Protein AF-A0A928XMI5-F1 (afdb_monomer)

Structure (mmCIF, N/CA/C/O backbone):
data_AF-A0A928XMI5-F1
#
_entry.id   AF-A0A928XMI5-F1
#
loop_
_atom_site.group_PDB
_atom_site.id
_atom_site.type_symbol
_atom_site.label_atom_id
_atom_site.label_alt_id
_atom_site.label_comp_id
_atom_site.label_asym_id
_atom_site.label_entity_id
_atom_site.label_seq_id
_atom_site.pdbx_PDB_ins_code
_atom_site.Cartn_x
_atom_site.Cartn_y
_atom_site.Cartn_z
_atom_site.occupancy
_atom_site.B_iso_or_equiv
_atom_site.auth_seq_id
_atom_site.auth_comp_id
_atom_site.auth_asym_id
_atom_site.auth_atom_id
_atom_site.pdbx_PDB_model_num
ATOM 1 N N . MET A 1 1 ? -25.568 -26.855 3.366 1.00 37.00 1 MET A N 1
ATOM 2 C CA . MET A 1 1 ? -24.556 -25.787 3.185 1.00 37.00 1 MET A CA 1
ATOM 3 C C . MET A 1 1 ? -25.151 -24.441 3.609 1.00 37.00 1 MET A C 1
ATOM 5 O O . MET A 1 1 ? -25.684 -23.716 2.782 1.00 37.00 1 MET A O 1
ATOM 9 N N . ALA A 1 2 ? -25.169 -24.131 4.910 1.00 37.81 2 ALA A N 1
ATOM 10 C CA . ALA A 1 2 ? -25.835 -22.934 5.436 1.00 37.81 2 ALA A CA 1
ATOM 11 C C . ALA A 1 2 ? -24.860 -21.745 5.536 1.00 37.81 2 ALA A C 1
ATOM 13 O O . ALA A 1 2 ? -24.131 -21.621 6.515 1.00 37.81 2 ALA A O 1
ATOM 14 N N . SER A 1 3 ? -24.868 -20.843 4.551 1.00 48.66 3 SER A N 1
ATOM 15 C CA . SER A 1 3 ? -24.246 -19.518 4.685 1.00 48.66 3 SER A CA 1
ATOM 16 C C . SER A 1 3 ? -25.317 -18.503 5.070 1.00 48.66 3 SER A C 1
ATOM 18 O O . SER A 1 3 ? -25.972 -17.899 4.225 1.00 48.66 3 SER A O 1
ATOM 20 N N . LYS A 1 4 ? -25.548 -18.340 6.375 1.00 45.53 4 LYS A N 1
ATOM 21 C CA . LYS A 1 4 ? -26.442 -17.303 6.897 1.00 45.53 4 LYS A CA 1
ATOM 22 C C . LYS A 1 4 ? -25.635 -16.296 7.697 1.00 45.53 4 LYS A C 1
ATOM 24 O O . LYS A 1 4 ? -25.437 -16.494 8.892 1.00 45.53 4 LYS A O 1
ATOM 29 N N . LYS A 1 5 ? -25.250 -15.172 7.077 1.00 48.53 5 LYS A N 1
ATOM 30 C CA . LYS A 1 5 ? -25.174 -13.899 7.818 1.00 48.53 5 LYS A CA 1
ATOM 31 C C . LYS A 1 5 ? -25.214 -12.644 6.943 1.00 48.53 5 LYS A C 1
ATOM 33 O O . LYS A 1 5 ? -24.263 -11.876 6.876 1.00 48.53 5 LYS A O 1
ATOM 38 N N . ALA A 1 6 ? -26.384 -12.370 6.377 1.00 59.22 6 ALA A N 1
ATOM 39 C CA . ALA A 1 6 ? -26.808 -10.991 6.159 1.00 59.22 6 ALA A CA 1
ATOM 40 C C . ALA A 1 6 ? -27.478 -10.459 7.444 1.00 59.22 6 ALA A C 1
ATOM 42 O O . ALA A 1 6 ? -28.422 -11.083 7.930 1.00 59.22 6 ALA A O 1
ATOM 43 N N . ARG A 1 7 ? -26.962 -9.342 7.995 1.00 51.34 7 ARG A N 1
ATOM 44 C CA . ARG A 1 7 ? -27.577 -8.324 8.904 1.00 51.34 7 ARG A CA 1
ATOM 45 C C . ARG A 1 7 ? -26.456 -7.679 9.750 1.00 51.34 7 ARG A C 1
ATOM 47 O O . ARG A 1 7 ? -25.701 -8.408 10.378 1.00 51.34 7 ARG A O 1
ATOM 54 N N . ARG A 1 8 ? -26.286 -6.356 9.879 1.00 49.59 8 ARG A N 1
ATOM 55 C CA . ARG A 1 8 ? -27.212 -5.210 9.797 1.00 49.59 8 ARG A CA 1
ATOM 56 C C . ARG A 1 8 ? -26.442 -3.902 9.515 1.00 49.59 8 ARG A C 1
ATOM 58 O O . ARG A 1 8 ? -25.314 -3.734 9.962 1.00 49.59 8 ARG A O 1
ATOM 65 N N . LYS A 1 9 ? -27.144 -2.991 8.841 1.00 46.56 9 LYS A N 1
ATOM 66 C CA . LYS A 1 9 ? -26.877 -1.566 8.583 1.00 46.56 9 LYS A CA 1
ATOM 67 C C . LYS A 1 9 ? -26.607 -0.772 9.884 1.00 46.56 9 LYS A C 1
ATOM 69 O O . LYS A 1 9 ? -27.248 -1.033 10.901 1.00 46.56 9 LYS A O 1
ATOM 74 N N . THR A 1 10 ? -25.664 0.177 9.815 1.00 52.34 10 THR A N 1
ATOM 75 C CA . THR A 1 10 ? -25.532 1.390 10.662 1.00 52.34 10 THR A CA 1
ATOM 76 C C . THR A 1 10 ? -25.590 1.221 12.188 1.00 52.34 10 THR A C 1
ATOM 78 O O . THR A 1 10 ? -26.412 1.823 12.873 1.00 52.34 10 THR A O 1
ATOM 81 N N . ARG A 1 11 ? -24.655 0.464 12.762 1.00 63.41 11 ARG A N 1
ATOM 82 C CA . ARG A 1 11 ? -24.136 0.760 14.108 1.00 63.41 11 ARG A CA 1
ATOM 83 C C . ARG A 1 11 ? -22.626 0.755 13.982 1.00 63.41 11 ARG A C 1
ATOM 85 O O . ARG A 1 11 ? -22.088 -0.279 13.593 1.00 63.41 11 ARG A O 1
ATOM 92 N N . ILE A 1 12 ? -21.979 1.891 14.259 1.00 68.94 12 ILE A N 1
ATOM 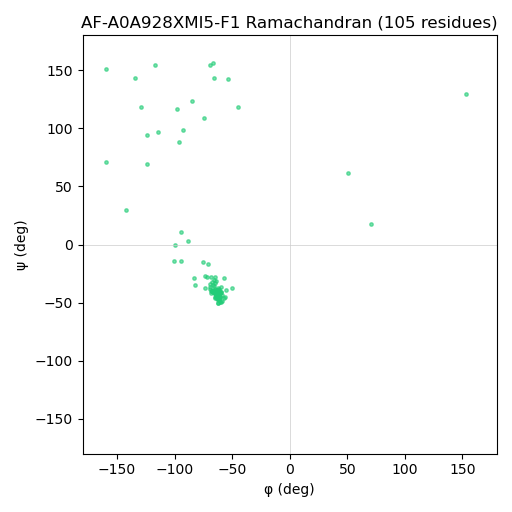93 C CA . ILE A 1 12 ? -20.513 1.994 14.284 1.00 68.94 12 ILE A CA 1
ATOM 94 C C . ILE A 1 12 ? -20.002 0.782 15.053 1.00 68.94 12 ILE A C 1
ATOM 96 O O . ILE A 1 12 ? -20.396 0.545 16.202 1.00 68.94 12 ILE A O 1
ATOM 100 N N . SER A 1 13 ? -19.217 -0.055 14.379 1.00 83.88 13 SER A N 1
ATOM 101 C CA . SER A 1 13 ? -18.775 -1.295 15.001 1.00 83.88 13 SER A CA 1
ATOM 102 C C . SER A 1 13 ? -17.863 -0.943 16.179 1.00 83.88 13 SER A C 1
ATOM 104 O O . SER A 1 13 ? -17.096 0.018 16.122 1.00 83.88 13 SER A O 1
ATOM 106 N N . LYS A 1 14 ? -17.925 -1.705 17.279 1.00 85.25 14 LYS A N 1
ATOM 107 C CA . LYS A 1 14 ? -17.086 -1.448 18.471 1.00 85.25 14 LYS A CA 1
ATOM 108 C C . LYS A 1 14 ? -15.609 -1.281 18.098 1.00 85.25 14 LYS A C 1
ATOM 110 O O . LYS A 1 14 ? -14.902 -0.456 18.660 1.00 85.25 14 LYS A O 1
ATOM 115 N N . THR A 1 15 ? -15.167 -2.073 17.127 1.00 88.12 15 THR A N 1
ATOM 116 C CA . THR A 1 15 ? -13.808 -2.084 16.589 1.00 88.12 15 THR A CA 1
ATOM 117 C C . THR A 1 15 ? -13.477 -0.814 15.812 1.00 88.12 15 THR A C 1
ATOM 119 O O . THR A 1 15 ? -12.388 -0.276 15.954 1.00 88.12 15 THR A O 1
ATOM 122 N N . GLU A 1 16 ? -14.411 -0.321 15.006 1.00 87.19 16 GLU A N 1
ATOM 123 C CA . GLU A 1 16 ? -14.270 0.922 14.247 1.00 87.19 16 GLU A CA 1
ATOM 124 C C . GLU A 1 16 ? -14.189 2.138 15.169 1.00 87.19 16 GLU A C 1
ATOM 126 O O . GLU A 1 16 ? -13.305 2.967 14.989 1.00 87.19 16 GLU A O 1
ATOM 131 N N . PHE A 1 17 ? -14.995 2.176 16.233 1.00 89.44 17 PHE A N 1
ATOM 132 C CA . PHE A 1 17 ? -14.904 3.234 17.241 1.00 89.44 17 PHE A CA 1
ATOM 133 C C . PHE A 1 17 ? -13.537 3.271 17.950 1.00 89.44 17 PHE A C 1
ATOM 135 O O . PHE A 1 17 ? -12.955 4.335 18.144 1.00 89.44 17 PHE A O 1
ATOM 142 N N . VAL A 1 18 ? -12.974 2.109 18.302 1.00 91.00 18 VAL A N 1
ATOM 143 C CA . VAL A 1 18 ? -11.624 2.048 18.897 1.00 91.00 18 VAL A CA 1
ATOM 144 C C . VAL A 1 18 ? -10.554 2.516 17.903 1.00 91.00 18 VAL A C 1
ATOM 146 O O . VAL A 1 18 ? -9.568 3.133 18.300 1.00 91.00 18 VAL A O 1
ATOM 149 N N . ARG A 1 19 ? -10.747 2.266 16.604 1.00 90.12 19 ARG A N 1
ATOM 150 C CA . ARG A 1 19 ? -9.801 2.660 15.548 1.00 90.12 19 ARG A CA 1
ATOM 151 C C . ARG A 1 19 ? -9.803 4.154 15.246 1.00 90.12 19 ARG A C 1
ATOM 153 O O . ARG A 1 19 ? -8.766 4.656 14.825 1.00 90.12 19 ARG A O 1
ATOM 160 N N . THR A 1 20 ? -10.908 4.863 15.483 1.00 89.88 20 THR A N 1
ATOM 161 C CA . THR A 1 20 ? -10.948 6.329 15.329 1.00 89.88 20 THR A CA 1
ATOM 162 C C . THR A 1 20 ? -10.153 7.066 16.410 1.00 89.88 20 THR A C 1
ATOM 164 O O . THR A 1 20 ? -9.822 8.229 16.225 1.00 89.88 20 THR A O 1
ATOM 167 N N . LEU A 1 21 ? -9.822 6.399 17.526 1.00 90.00 21 LEU A N 1
ATOM 168 C CA . LEU A 1 21 ? -9.112 6.978 18.674 1.00 90.00 21 LEU A CA 1
ATOM 169 C C . LEU A 1 21 ? -7.821 6.189 18.993 1.00 90.00 21 LEU A C 1
ATOM 171 O O . LEU A 1 21 ? -7.733 5.494 20.011 1.00 90.00 21 LEU A O 1
ATOM 175 N N . PRO A 1 22 ? -6.789 6.256 18.133 1.00 83.69 22 PRO A N 1
ATOM 176 C CA . PRO A 1 22 ? -5.576 5.456 18.303 1.00 83.69 22 PRO A CA 1
ATOM 177 C C . PRO A 1 22 ? -4.683 5.912 19.470 1.00 83.69 22 PRO A C 1
ATOM 179 O O . PRO A 1 22 ? -4.005 5.066 20.049 1.00 83.69 22 PRO A O 1
ATOM 182 N N . ASN A 1 23 ? -4.714 7.199 19.836 1.00 88.38 23 ASN A N 1
ATOM 183 C CA . ASN A 1 23 ? -3.791 7.796 20.816 1.00 88.38 23 ASN A CA 1
ATOM 184 C C . ASN A 1 23 ? -4.395 7.970 22.219 1.00 88.38 23 ASN A C 1
ATOM 186 O O . ASN A 1 23 ? -3.657 8.195 23.168 1.00 88.38 23 ASN A O 1
ATOM 190 N N . ALA A 1 24 ? -5.718 7.849 22.356 1.00 90.06 24 ALA A N 1
ATOM 191 C CA . ALA A 1 24 ? -6.403 7.974 23.642 1.00 90.06 24 ALA A CA 1
ATOM 192 C C . ALA A 1 24 ? -6.085 6.789 24.572 1.00 90.06 24 ALA A C 1
ATOM 194 O O . ALA A 1 24 ? -5.786 5.675 24.107 1.00 90.06 24 ALA A O 1
ATOM 195 N N . SER A 1 25 ? -6.181 6.993 25.883 1.00 91.44 25 SER A N 1
ATOM 196 C CA . SER A 1 25 ? -6.036 5.900 26.849 1.00 91.44 25 SER A CA 1
ATOM 197 C C . SER A 1 25 ? -7.202 4.903 26.728 1.00 91.44 25 SER A C 1
ATOM 199 O O . SER A 1 25 ? -8.283 5.221 26.226 1.00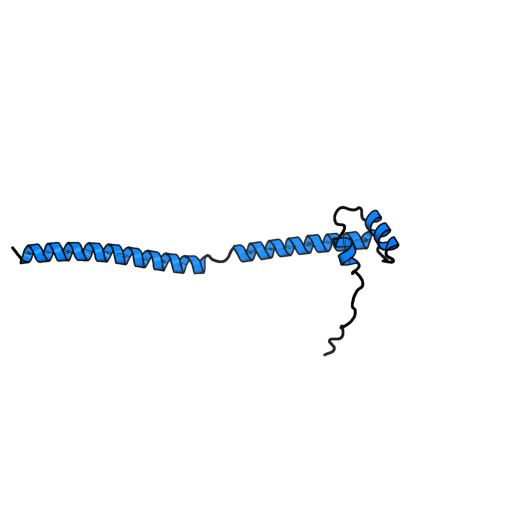 91.44 25 SER A O 1
ATOM 201 N N . ALA A 1 26 ? -7.003 3.648 27.152 1.00 90.94 26 ALA A N 1
ATOM 202 C CA . ALA A 1 26 ? -8.074 2.644 27.085 1.00 90.94 26 ALA A CA 1
ATOM 203 C C . ALA A 1 26 ? -9.305 3.077 27.902 1.00 90.94 26 ALA A C 1
ATOM 205 O O . ALA A 1 26 ? -10.439 2.897 27.455 1.00 90.94 26 ALA A O 1
ATOM 206 N N . GLN A 1 27 ? -9.060 3.729 29.039 1.00 91.31 27 GLN A N 1
ATOM 207 C CA . GLN A 1 27 ? -10.084 4.265 29.928 1.00 91.31 27 GLN A CA 1
ATOM 208 C C . GLN A 1 27 ? -10.887 5.390 29.266 1.00 91.31 27 GLN A C 1
ATOM 210 O O . GLN A 1 27 ? -12.118 5.356 29.289 1.00 91.31 27 GLN A O 1
ATOM 215 N N . GLU A 1 28 ? -10.221 6.342 28.604 1.00 90.94 28 GLU A N 1
ATOM 216 C CA . GLU A 1 28 ? -10.888 7.410 27.843 1.00 90.94 28 GLU A CA 1
ATOM 217 C C . GLU A 1 28 ? -11.776 6.846 26.736 1.00 90.94 28 GLU A C 1
ATOM 219 O O . GLU A 1 28 ? -12.903 7.302 26.536 1.00 90.94 28 GLU A O 1
ATOM 224 N N . ILE A 1 29 ? -11.303 5.815 26.037 1.00 92.31 29 ILE A N 1
ATOM 225 C CA . ILE A 1 29 ? -12.065 5.170 24.966 1.00 92.31 29 ILE A CA 1
ATOM 226 C C . ILE A 1 29 ? -13.290 4.463 25.533 1.00 92.31 29 ILE A C 1
ATOM 228 O O . ILE A 1 29 ? -14.366 4.553 24.946 1.00 92.31 29 ILE A O 1
ATOM 232 N N . VAL A 1 30 ? -13.167 3.784 26.672 1.00 92.19 30 VAL A N 1
ATOM 233 C CA . VAL A 1 30 ? -14.315 3.157 27.336 1.00 92.19 30 VAL A CA 1
ATOM 234 C C . VAL A 1 30 ? -15.303 4.210 27.836 1.00 92.19 30 VAL A C 1
ATOM 236 O O . VAL A 1 30 ? -16.507 4.037 27.646 1.00 92.19 30 VAL A O 1
ATOM 239 N N . ALA A 1 31 ? -14.833 5.322 28.402 1.00 92.44 31 ALA A N 1
ATOM 240 C CA . ALA A 1 31 ? -15.690 6.431 28.81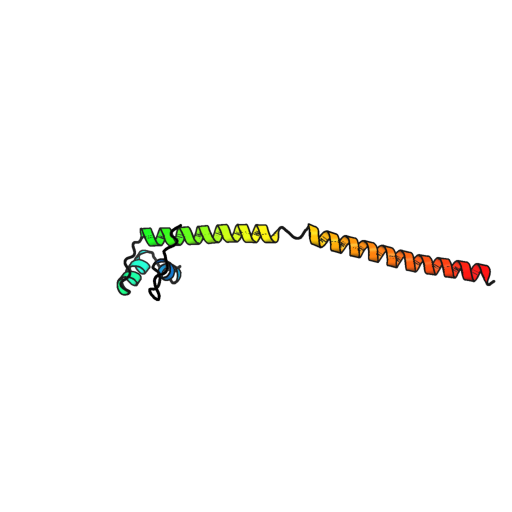3 1.00 92.44 31 ALA A CA 1
ATOM 241 C C . ALA A 1 31 ? -16.436 7.045 27.614 1.00 92.44 31 ALA A C 1
ATOM 243 O O . ALA A 1 31 ? -17.657 7.208 27.650 1.00 92.44 31 ALA A O 1
ATOM 244 N N . ALA A 1 32 ? -15.733 7.309 26.512 1.00 89.62 32 ALA A N 1
ATOM 245 C CA . ALA A 1 32 ? -16.321 7.828 25.281 1.00 89.62 32 ALA A CA 1
ATOM 246 C C . ALA A 1 32 ? -17.277 6.818 24.615 1.00 89.62 32 ALA A C 1
ATOM 248 O O . ALA A 1 32 ? -18.318 7.207 24.084 1.00 89.62 32 ALA A O 1
ATOM 249 N N . ALA A 1 33 ? -16.971 5.520 24.688 1.00 90.12 33 ALA A N 1
ATOM 250 C CA . ALA A 1 33 ? -17.842 4.448 24.214 1.00 90.12 33 ALA A CA 1
ATOM 251 C C . ALA A 1 33 ? -19.139 4.386 25.032 1.00 90.12 33 ALA A C 1
ATOM 253 O O . ALA A 1 33 ? -20.223 4.330 24.450 1.00 90.12 33 ALA A O 1
ATOM 254 N N . LYS A 1 34 ? -19.048 4.471 26.367 1.00 89.56 34 LYS A N 1
ATOM 255 C CA . LYS A 1 34 ? -20.212 4.499 27.267 1.00 89.56 34 LYS A CA 1
ATOM 256 C C . LYS A 1 34 ? -21.137 5.677 26.959 1.00 89.56 34 LYS A C 1
ATOM 258 O O . LYS A 1 34 ? -22.339 5.458 26.838 1.00 89.56 34 LYS A O 1
ATOM 263 N N . LYS A 1 35 ? -20.590 6.880 26.726 1.00 89.00 35 LYS A N 1
ATOM 264 C CA . LYS A 1 35 ? -21.367 8.068 26.303 1.00 89.00 35 LYS A CA 1
ATOM 265 C C . LYS A 1 35 ? -22.163 7.835 25.014 1.00 89.00 35 LYS A C 1
ATOM 267 O O . LYS A 1 35 ? -23.217 8.423 24.823 1.00 89.00 35 LYS A O 1
ATOM 272 N N . ARG A 1 36 ? -21.677 6.954 24.137 1.00 85.56 36 ARG A N 1
ATOM 273 C CA . ARG A 1 36 ? -22.327 6.575 22.871 1.00 85.56 36 ARG A CA 1
ATOM 274 C C . ARG A 1 36 ? -23.195 5.314 22.984 1.00 85.56 36 ARG A C 1
ATOM 276 O O . ARG A 1 36 ? -23.584 4.748 21.965 1.00 85.56 36 ARG A O 1
ATOM 283 N N . GLY A 1 37 ? -23.460 4.826 24.199 1.00 86.25 37 GLY A N 1
ATOM 284 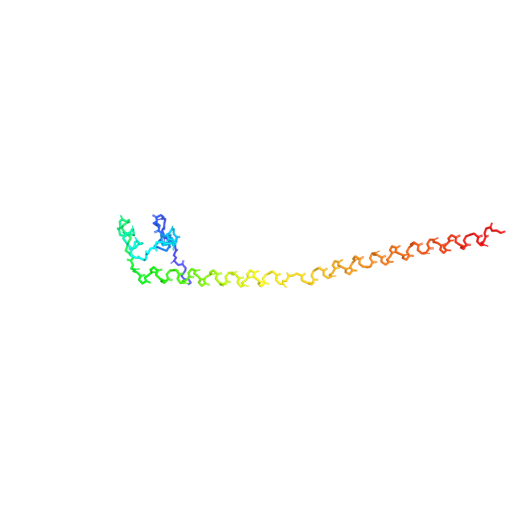C CA . GLY A 1 37 ? -24.236 3.604 24.438 1.00 86.25 37 GLY A CA 1
ATOM 285 C C . GLY A 1 37 ? -23.512 2.309 24.044 1.00 86.25 37 GLY A C 1
ATOM 286 O O . GLY A 1 37 ? -24.136 1.260 23.875 1.00 86.25 37 GLY A O 1
ATOM 287 N N . ILE A 1 38 ? -22.188 2.354 23.878 1.00 86.62 38 ILE A N 1
ATOM 288 C CA . ILE A 1 38 ? -21.373 1.216 23.454 1.00 86.62 38 ILE A CA 1
ATOM 289 C C . ILE A 1 38 ? -20.744 0.548 24.682 1.00 86.62 38 ILE A C 1
ATOM 291 O O . ILE A 1 38 ? -19.895 1.117 25.363 1.00 86.62 38 ILE A O 1
ATOM 295 N N . LYS A 1 39 ? -21.106 -0.718 24.929 1.00 87.06 39 LYS A N 1
ATOM 296 C CA . LYS A 1 39 ? -20.458 -1.555 25.953 1.00 87.06 39 LYS A CA 1
ATOM 297 C C . LYS A 1 39 ? -19.078 -2.020 25.472 1.00 87.06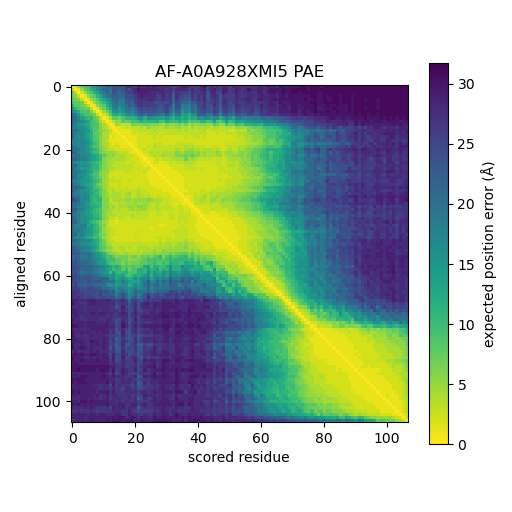 39 LYS A C 1
ATOM 299 O O . LYS A 1 39 ? -18.992 -2.876 24.577 1.00 87.06 39 LYS A O 1
ATOM 304 N N . LEU A 1 40 ? -18.030 -1.472 26.081 1.00 89.12 40 LEU A N 1
ATOM 305 C CA . LEU A 1 40 ? -16.619 -1.728 25.792 1.00 89.12 40 LEU A CA 1
ATOM 306 C C . LEU A 1 40 ? -15.856 -1.934 27.113 1.00 89.12 40 LEU A C 1
ATOM 308 O O . LEU A 1 40 ? -16.175 -1.274 28.098 1.00 89.12 40 LEU A O 1
ATOM 312 N N . SER A 1 41 ? -14.875 -2.836 27.134 1.00 90.94 41 SER A N 1
ATOM 313 C CA . SER A 1 41 ? -13.973 -3.044 28.275 1.00 90.94 41 SER A CA 1
ATOM 314 C C . SER A 1 41 ? -12.532 -2.722 27.893 1.00 90.94 41 SER A C 1
ATOM 316 O O . SER A 1 41 ? -12.157 -2.865 26.726 1.00 90.94 41 SER A O 1
ATOM 318 N N . ASP A 1 42 ? -11.708 -2.358 28.875 1.00 92.00 42 ASP A N 1
ATOM 319 C CA . ASP A 1 42 ? -10.297 -2.010 28.664 1.00 92.00 42 ASP A CA 1
ATOM 320 C C . ASP A 1 42 ? -9.535 -3.157 27.992 1.00 92.00 42 ASP A C 1
ATOM 322 O O . ASP A 1 42 ? -8.866 -2.974 26.974 1.00 92.00 42 ASP A O 1
ATOM 326 N N . ARG A 1 43 ? -9.733 -4.391 28.481 1.00 93.00 43 ARG A N 1
ATOM 327 C CA . ARG A 1 43 ? -9.153 -5.601 27.878 1.00 93.00 43 ARG A CA 1
ATOM 328 C C . ARG A 1 43 ? -9.529 -5.739 26.402 1.00 93.00 43 ARG A C 1
ATOM 330 O O . ARG A 1 43 ? -8.697 -6.135 25.588 1.00 93.00 43 ARG A O 1
ATOM 337 N N . TYR A 1 44 ? -10.766 -5.405 26.037 1.00 93.12 44 TYR A N 1
ATOM 338 C CA . TYR A 1 44 ? -11.216 -5.482 24.650 1.00 93.12 44 TYR A CA 1
ATOM 339 C C . TYR A 1 44 ? -10.542 -4.423 23.765 1.00 93.12 44 TYR A C 1
ATOM 341 O O . TYR A 1 44 ? -10.168 -4.738 22.634 1.00 93.12 44 TYR A O 1
ATOM 349 N N . VAL A 1 45 ? -10.295 -3.213 24.284 1.00 93.94 45 VAL A N 1
ATOM 350 C CA . VAL A 1 45 ? -9.507 -2.174 23.591 1.00 93.94 45 VAL A CA 1
ATOM 351 C C . VAL A 1 45 ? -8.098 -2.680 23.277 1.00 93.94 45 VAL A C 1
ATOM 353 O O . VAL A 1 45 ? -7.659 -2.601 22.126 1.00 93.94 45 VAL A O 1
ATOM 356 N N . TYR A 1 46 ? -7.410 -3.266 24.262 1.00 94.81 46 TYR A N 1
ATOM 357 C CA . TYR A 1 46 ? -6.065 -3.813 24.063 1.00 94.81 46 TYR A CA 1
ATOM 358 C C . TYR A 1 46 ? -6.034 -4.943 23.030 1.00 94.81 46 TYR A C 1
ATOM 360 O O . TYR A 1 46 ? -5.151 -4.969 22.170 1.00 94.81 46 TYR A O 1
ATOM 368 N N . VAL A 1 47 ? -7.023 -5.844 23.046 1.00 94.00 47 VAL A N 1
ATOM 369 C CA . VAL A 1 47 ? -7.132 -6.920 22.046 1.00 94.00 47 VAL A CA 1
ATOM 370 C C . VAL A 1 47 ? -7.314 -6.355 20.637 1.00 94.00 47 VAL A C 1
ATOM 372 O O . VAL A 1 47 ? -6.676 -6.841 19.702 1.00 94.00 47 VAL A O 1
ATOM 375 N N . ILE A 1 48 ? -8.149 -5.326 20.468 1.00 92.00 48 ILE A N 1
ATOM 376 C CA . ILE A 1 48 ? -8.350 -4.676 19.165 1.00 92.00 48 ILE A CA 1
ATOM 377 C C . ILE A 1 48 ? -7.037 -4.059 18.672 1.00 92.00 48 ILE A C 1
ATOM 379 O O . ILE A 1 48 ? -6.611 -4.353 17.554 1.00 92.00 48 ILE A O 1
ATOM 383 N N . ARG A 1 49 ? -6.355 -3.276 19.517 1.00 91.81 49 ARG A N 1
ATOM 384 C CA . ARG A 1 49 ? -5.079 -2.629 19.166 1.00 91.81 49 ARG A CA 1
ATOM 385 C C . ARG A 1 49 ? -3.987 -3.641 18.821 1.00 91.81 49 ARG A C 1
ATOM 387 O O . ARG A 1 49 ? -3.271 -3.462 17.837 1.00 91.81 49 ARG A O 1
ATOM 394 N N . SER A 1 50 ? -3.891 -4.728 19.585 1.00 89.31 50 SER A N 1
ATOM 395 C CA . SER A 1 50 ? -2.936 -5.810 19.329 1.00 89.31 50 SER A CA 1
ATOM 396 C C . SER A 1 50 ? -3.197 -6.490 17.980 1.00 89.31 50 SER A C 1
ATOM 398 O O . SER A 1 50 ? -2.283 -6.637 17.164 1.00 89.31 50 SER A O 1
ATOM 400 N N . LYS A 1 51 ? -4.462 -6.821 17.680 1.00 88.94 51 LYS A N 1
ATOM 401 C CA . LYS A 1 51 ? -4.848 -7.413 16.389 1.00 88.94 51 LYS A CA 1
ATOM 402 C C . LYS A 1 51 ? -4.579 -6.4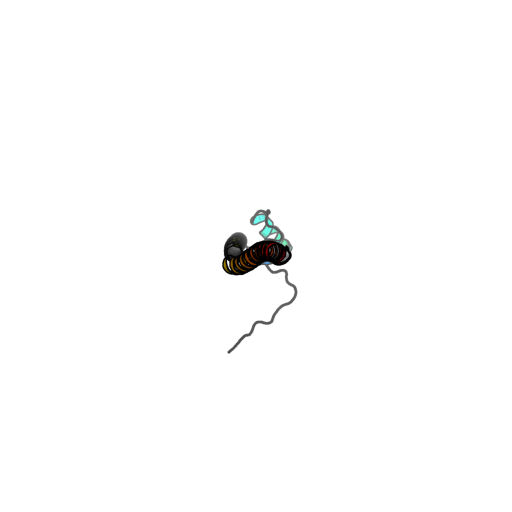77 15.214 1.00 88.94 51 LYS A C 1
ATOM 404 O O . LYS A 1 51 ? -4.100 -6.940 14.178 1.00 88.94 51 LYS A O 1
ATOM 409 N N . ASP A 1 52 ? -4.829 -5.181 15.371 1.00 87.44 52 ASP A N 1
ATOM 410 C CA . ASP A 1 52 ? -4.549 -4.195 14.327 1.00 87.44 52 ASP A CA 1
ATOM 411 C C . ASP A 1 52 ? -3.041 -4.062 14.067 1.00 87.44 52 ASP A C 1
ATOM 413 O O . ASP A 1 52 ? -2.617 -4.055 12.908 1.00 87.44 52 ASP A O 1
ATOM 417 N N . LYS A 1 53 ? -2.210 -4.051 15.118 1.00 86.12 53 LYS A N 1
ATOM 418 C CA .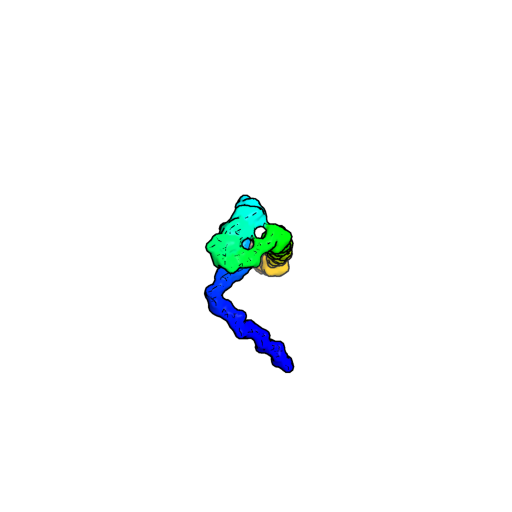 LYS A 1 53 ? -0.743 -4.055 14.987 1.00 86.12 53 LYS A CA 1
ATOM 419 C C . LYS A 1 53 ? -0.245 -5.321 14.280 1.00 86.12 53 LYS A C 1
ATOM 421 O O . LYS A 1 53 ? 0.529 -5.227 13.326 1.00 86.12 53 LYS A O 1
ATOM 426 N N . ALA A 1 54 ? -0.736 -6.495 14.679 1.00 82.94 54 ALA A N 1
ATOM 427 C CA . ALA A 1 54 ? -0.381 -7.769 14.053 1.00 82.94 54 ALA A CA 1
ATOM 428 C C . ALA A 1 54 ? -0.822 -7.844 12.578 1.00 82.94 54 ALA A C 1
ATOM 430 O O . ALA A 1 54 ? -0.080 -8.326 11.720 1.00 82.94 54 ALA A O 1
ATOM 431 N N . GLY A 1 55 ? -2.012 -7.327 12.255 1.00 78.50 55 GLY A N 1
ATOM 432 C CA . GLY A 1 55 ? -2.507 -7.236 10.882 1.00 78.50 55 GLY A CA 1
ATOM 433 C C . GLY A 1 55 ? -1.649 -6.322 10.003 1.00 78.50 55 GLY A C 1
ATOM 434 O O . GLY A 1 55 ? -1.352 -6.671 8.858 1.00 78.50 55 GLY A O 1
ATOM 435 N N . LYS A 1 56 ? -1.194 -5.183 10.542 1.00 76.31 56 LYS A N 1
ATOM 436 C CA . LYS A 1 56 ? -0.270 -4.272 9.847 1.00 76.31 56 LYS A CA 1
ATOM 437 C C . LYS A 1 56 ? 1.088 -4.927 9.584 1.00 76.31 56 LYS A C 1
ATOM 439 O O . LYS A 1 56 ? 1.571 -4.850 8.458 1.00 76.31 56 LYS A O 1
ATOM 444 N N . ALA A 1 57 ? 1.649 -5.643 10.560 1.00 72.94 57 ALA A N 1
ATOM 445 C CA . ALA A 1 57 ? 2.911 -6.367 10.389 1.00 72.94 57 ALA A CA 1
ATOM 446 C C . ALA A 1 57 ? 2.824 -7.430 9.276 1.00 72.94 57 ALA A C 1
ATOM 448 O O . ALA A 1 57 ? 3.670 -7.474 8.386 1.00 72.94 57 ALA A O 1
ATOM 449 N N . LYS A 1 58 ? 1.741 -8.221 9.248 1.00 70.62 58 LYS A N 1
ATOM 450 C CA . LYS A 1 58 ? 1.502 -9.222 8.190 1.00 70.62 58 LYS A CA 1
ATOM 451 C C . LYS A 1 58 ? 1.305 -8.606 6.801 1.00 70.62 58 LYS A C 1
ATOM 453 O O . LYS A 1 58 ? 1.639 -9.219 5.790 1.00 70.62 58 LYS A O 1
ATOM 458 N N . ARG A 1 59 ? 0.735 -7.400 6.721 1.00 70.12 59 ARG A N 1
ATOM 459 C CA . ARG A 1 59 ? 0.600 -6.666 5.452 1.00 70.12 59 ARG A CA 1
ATOM 460 C C . ARG A 1 59 ? 1.935 -6.096 4.980 1.00 70.12 59 ARG A C 1
ATOM 462 O O . ARG A 1 59 ? 2.206 -6.137 3.783 1.00 70.12 59 ARG A O 1
ATOM 469 N N . ALA A 1 60 ? 2.775 -5.621 5.898 1.00 69.12 60 ALA A N 1
ATOM 470 C CA . ALA A 1 60 ? 4.112 -5.135 5.574 1.00 69.12 60 ALA A CA 1
ATOM 471 C C . ALA A 1 60 ? 4.995 -6.252 4.992 1.00 69.12 60 ALA A C 1
ATOM 473 O O . ALA A 1 60 ? 5.621 -6.053 3.953 1.00 69.12 60 ALA A O 1
ATOM 474 N N . THR A 1 61 ? 4.965 -7.454 5.577 1.00 66.56 61 THR A N 1
ATOM 475 C CA . THR A 1 61 ? 5.733 -8.603 5.067 1.00 66.56 61 THR A CA 1
ATOM 476 C C . THR A 1 61 ? 5.238 -9.093 3.706 1.00 66.56 61 THR A C 1
ATOM 478 O O . THR A 1 61 ? 6.054 -9.369 2.828 1.00 66.56 61 THR A O 1
ATOM 481 N N . LYS A 1 62 ? 3.920 -9.113 3.459 1.00 62.88 62 LYS A N 1
ATOM 482 C CA . LYS A 1 62 ? 3.372 -9.431 2.125 1.00 62.88 62 LYS A CA 1
ATOM 483 C C . LYS A 1 62 ? 3.753 -8.397 1.062 1.00 62.88 62 LYS A C 1
ATOM 485 O O . LYS A 1 62 ? 4.077 -8.771 -0.062 1.00 62.88 62 LYS A O 1
ATOM 490 N N . LYS A 1 63 ? 3.761 -7.106 1.408 1.00 62.00 63 LYS A N 1
ATOM 491 C CA . LYS A 1 63 ? 4.169 -6.035 0.484 1.00 62.00 63 LYS A CA 1
ATOM 492 C C . LYS A 1 63 ? 5.673 -6.080 0.186 1.00 62.00 63 LYS A C 1
ATOM 494 O O . LYS A 1 63 ? 6.078 -5.809 -0.940 1.00 62.00 63 LYS A O 1
ATOM 499 N N . ALA A 1 64 ? 6.489 -6.473 1.165 1.00 60.53 64 ALA A N 1
ATOM 500 C CA . ALA A 1 64 ? 7.915 -6.715 0.967 1.00 60.53 64 ALA A CA 1
ATOM 501 C C . ALA A 1 64 ? 8.176 -7.941 0.072 1.00 60.53 64 ALA A C 1
ATOM 503 O O . ALA A 1 64 ? 9.025 -7.872 -0.809 1.00 60.53 64 ALA A O 1
ATOM 504 N N . ALA A 1 65 ? 7.412 -9.028 0.229 1.00 59.91 65 ALA A N 1
ATOM 505 C CA . ALA A 1 65 ? 7.509 -10.204 -0.640 1.00 59.91 65 ALA A CA 1
ATOM 506 C C . ALA A 1 65 ? 7.109 -9.893 -2.096 1.00 59.91 65 ALA A C 1
ATOM 508 O O . ALA A 1 65 ? 7.815 -10.283 -3.024 1.00 59.91 65 ALA A O 1
ATOM 509 N N . ALA A 1 66 ? 6.043 -9.113 -2.300 1.00 59.59 66 ALA A N 1
ATOM 510 C CA . ALA A 1 66 ? 5.605 -8.682 -3.630 1.00 59.59 66 ALA A CA 1
ATOM 511 C C . ALA A 1 66 ? 6.618 -7.756 -4.332 1.00 59.59 66 ALA A C 1
ATOM 513 O O . ALA A 1 66 ? 6.754 -7.797 -5.548 1.00 59.59 66 ALA A O 1
ATOM 514 N N . ARG A 1 67 ? 7.383 -6.952 -3.582 1.00 58.03 67 ARG A N 1
ATOM 515 C CA . ARG A 1 67 ? 8.445 -6.097 -4.144 1.00 58.03 67 ARG A CA 1
ATOM 516 C C . ARG A 1 67 ? 9.716 -6.852 -4.545 1.00 58.03 67 ARG A C 1
ATOM 518 O O . ARG A 1 67 ? 10.530 -6.296 -5.273 1.00 58.03 67 ARG A O 1
ATOM 525 N N . ARG A 1 68 ? 9.909 -8.096 -4.095 1.00 58.19 68 ARG A N 1
ATOM 526 C CA . ARG A 1 68 ? 11.118 -8.894 -4.387 1.00 58.19 68 ARG A CA 1
ATOM 527 C C . ARG A 1 68 ? 11.024 -9.715 -5.675 1.00 58.19 68 ARG A C 1
ATOM 529 O O . ARG A 1 68 ? 11.965 -10.430 -5.999 1.00 58.19 68 ARG A O 1
ATOM 536 N N . THR A 1 69 ? 9.930 -9.604 -6.427 1.00 60.03 69 THR A N 1
ATOM 537 C CA . THR A 1 69 ? 9.776 -10.275 -7.725 1.00 60.03 69 THR A CA 1
ATOM 538 C C . THR A 1 69 ? 9.454 -9.258 -8.821 1.00 60.03 69 THR A C 1
ATOM 540 O O . THR A 1 69 ? 8.305 -8.876 -9.005 1.00 60.03 69 THR A O 1
ATOM 543 N N . PRO A 1 70 ? 10.497 -8.784 -9.533 1.00 55.31 70 PRO A N 1
ATOM 544 C CA . PRO A 1 70 ? 10.428 -8.832 -10.996 1.00 55.31 70 PRO A CA 1
ATOM 545 C C . PRO A 1 70 ? 11.782 -9.162 -11.660 1.00 55.31 70 PRO A C 1
ATOM 547 O O . PRO A 1 70 ? 12.052 -8.726 -12.774 1.00 55.31 70 PRO A O 1
ATOM 550 N N . ARG A 1 71 ? 12.676 -9.929 -11.018 1.00 59.28 71 ARG A N 1
ATOM 551 C CA . ARG A 1 71 ? 14.020 -10.176 -11.590 1.00 59.28 71 ARG A CA 1
ATOM 552 C C . ARG A 1 71 ? 13.998 -10.980 -12.904 1.00 59.28 71 ARG A C 1
ATOM 554 O O . ARG A 1 71 ? 14.876 -10.803 -13.742 1.00 59.28 71 ARG A O 1
ATOM 561 N N . ARG A 1 72 ? 12.985 -11.831 -13.111 1.00 59.03 72 ARG A N 1
ATOM 562 C CA . ARG A 1 72 ? 12.880 -12.695 -14.303 1.00 59.03 72 ARG A CA 1
ATOM 563 C C . ARG A 1 72 ? 12.283 -11.996 -15.534 1.00 59.03 72 ARG A C 1
ATOM 565 O O . ARG A 1 72 ? 12.631 -12.354 -16.644 1.00 59.03 72 ARG A O 1
ATOM 572 N N . ALA A 1 73 ? 11.425 -10.991 -15.353 1.00 60.09 73 ALA A N 1
ATOM 573 C CA . ALA A 1 73 ? 10.875 -10.219 -16.474 1.00 60.09 73 ALA A CA 1
ATOM 574 C C . ALA A 1 73 ? 11.849 -9.124 -16.946 1.00 60.09 73 ALA A C 1
ATOM 576 O O . ALA A 1 73 ? 11.973 -8.881 -18.141 1.00 60.09 73 ALA A O 1
ATOM 577 N N . ALA A 1 74 ? 12.596 -8.517 -16.016 1.00 60.06 74 ALA A N 1
ATOM 578 C CA . ALA A 1 74 ? 13.614 -7.517 -16.340 1.00 60.06 74 ALA A CA 1
ATOM 579 C C . ALA A 1 74 ? 14.822 -8.103 -17.099 1.00 60.06 74 ALA A C 1
ATOM 581 O O . ALA A 1 74 ? 15.396 -7.428 -17.946 1.00 60.06 74 ALA A O 1
ATOM 582 N N . SER A 1 75 ? 15.188 -9.364 -16.837 1.00 62.53 75 SER A N 1
ATOM 583 C CA . SER A 1 75 ? 16.287 -10.047 -17.546 1.00 62.53 75 SER A CA 1
ATOM 584 C C . SER A 1 75 ? 15.951 -10.335 -19.010 1.00 62.53 75 SER A C 1
ATOM 586 O O . SER A 1 75 ? 16.797 -10.127 -19.869 1.00 62.53 75 SER A O 1
ATOM 588 N N . ILE A 1 76 ? 14.701 -10.705 -19.311 1.00 69.69 76 ILE A N 1
ATOM 589 C CA . ILE A 1 76 ? 14.245 -10.937 -20.693 1.00 69.6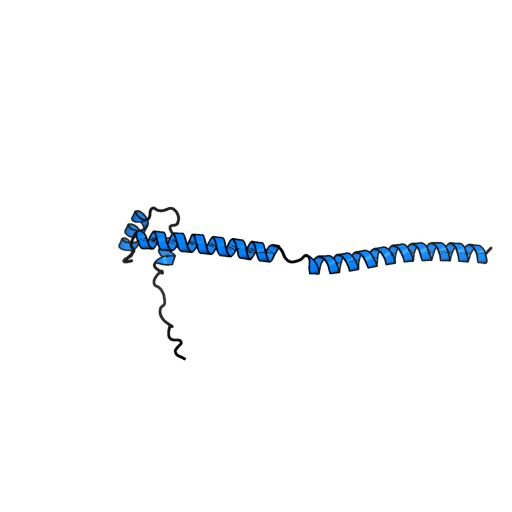9 76 ILE A CA 1
ATOM 590 C C . ILE A 1 76 ? 14.356 -9.653 -21.537 1.00 69.69 76 ILE A C 1
ATOM 592 O O . ILE A 1 76 ? 14.754 -9.711 -22.698 1.00 69.69 76 ILE A O 1
ATOM 596 N N . GLY A 1 77 ? 14.050 -8.489 -20.952 1.00 82.88 77 GLY A N 1
ATOM 597 C CA . GLY A 1 77 ? 14.199 -7.197 -21.631 1.00 82.88 77 GLY A CA 1
ATOM 598 C C . GLY A 1 77 ? 15.660 -6.807 -21.884 1.00 82.88 77 GLY A C 1
ATOM 599 O O . GLY A 1 77 ? 15.985 -6.319 -22.964 1.00 82.88 77 GLY A O 1
ATOM 600 N N . LEU A 1 78 ? 16.549 -7.069 -20.920 1.00 86.81 78 LEU A N 1
ATOM 601 C CA . LEU A 1 78 ? 17.981 -6.774 -21.043 1.00 86.81 78 LEU A CA 1
ATOM 602 C C . LEU A 1 78 ? 18.668 -7.655 -22.093 1.00 86.81 78 LEU A C 1
ATOM 604 O O . LEU A 1 78 ? 19.465 -7.145 -22.876 1.00 86.81 78 LEU A O 1
ATOM 608 N N . ASP A 1 79 ? 18.325 -8.942 -22.167 1.00 86.94 79 ASP A N 1
ATOM 609 C CA . ASP A 1 79 ? 18.860 -9.839 -23.199 1.00 86.94 79 ASP A CA 1
ATOM 610 C C . ASP A 1 79 ? 18.407 -9.423 -24.606 1.00 86.94 79 ASP A C 1
ATOM 612 O O . ASP A 1 79 ? 19.192 -9.470 -25.555 1.00 86.94 79 ASP A O 1
ATOM 616 N N . ALA A 1 80 ? 17.155 -8.975 -24.759 1.00 90.94 80 ALA A N 1
ATOM 617 C CA . ALA A 1 80 ? 16.661 -8.436 -26.026 1.00 90.94 80 ALA A CA 1
ATOM 618 C C . ALA A 1 80 ? 17.407 -7.150 -26.425 1.00 90.94 80 ALA A C 1
ATOM 620 O O . ALA A 1 80 ? 17.829 -7.010 -27.574 1.00 90.94 80 ALA A O 1
ATOM 621 N N . GLN A 1 81 ? 17.636 -6.249 -25.465 1.00 91.88 81 GLN A N 1
ATOM 622 C CA . GLN A 1 81 ? 18.395 -5.017 -25.675 1.00 91.88 81 GLN A CA 1
ATOM 623 C C . GLN A 1 81 ? 19.861 -5.300 -26.045 1.00 91.88 81 GLN A C 1
ATOM 625 O O . GLN A 1 81 ? 20.399 -4.670 -26.955 1.00 91.88 81 GLN A O 1
ATOM 630 N N . LEU A 1 82 ? 20.490 -6.289 -25.401 1.00 94.25 82 LEU A N 1
ATOM 631 C CA . LEU A 1 82 ? 21.848 -6.728 -25.721 1.00 94.25 82 LEU A CA 1
ATOM 632 C C . LEU A 1 82 ? 21.937 -7.281 -27.149 1.00 94.25 82 LEU A C 1
ATOM 634 O O . LEU A 1 82 ? 22.816 -6.883 -27.911 1.00 94.25 82 LEU A O 1
ATOM 638 N N . ARG A 1 83 ? 21.002 -8.152 -27.546 1.00 94.56 83 ARG A N 1
ATOM 639 C CA . ARG A 1 83 ? 20.952 -8.699 -28.913 1.00 94.56 83 ARG A CA 1
ATOM 640 C C . ARG A 1 83 ? 20.802 -7.601 -29.964 1.00 94.56 83 ARG A C 1
ATOM 642 O O . ARG A 1 83 ? 21.470 -7.651 -30.994 1.00 94.56 83 ARG A O 1
ATOM 649 N N . GLN A 1 84 ? 19.968 -6.597 -29.696 1.00 95.25 84 GLN A N 1
ATOM 650 C CA . GLN A 1 84 ? 19.789 -5.459 -30.596 1.00 95.25 84 GLN A CA 1
ATOM 651 C C . GLN A 1 84 ? 21.071 -4.625 -30.734 1.00 95.25 84 GLN A C 1
ATOM 653 O O . GLN A 1 84 ? 21.427 -4.247 -31.849 1.00 95.25 84 GLN A O 1
ATOM 658 N N . ALA A 1 85 ? 21.790 -4.383 -29.634 1.00 96.00 85 ALA A N 1
ATOM 659 C CA . ALA A 1 85 ? 23.055 -3.650 -29.664 1.00 96.00 85 ALA A CA 1
ATOM 660 C C . ALA A 1 85 ? 24.129 -4.387 -30.486 1.00 96.00 85 ALA A C 1
ATOM 662 O O . ALA A 1 85 ? 24.809 -3.774 -31.309 1.00 96.00 85 ALA A O 1
ATOM 663 N N . ILE A 1 86 ? 24.234 -5.713 -30.326 1.00 96.31 86 ILE A N 1
ATOM 664 C CA . ILE A 1 86 ? 25.154 -6.548 -31.114 1.00 96.31 86 ILE A CA 1
ATOM 665 C C . ILE A 1 86 ? 24.812 -6.471 -32.606 1.00 96.31 86 ILE A C 1
ATOM 667 O O . ILE A 1 86 ? 25.705 -6.291 -33.432 1.00 96.31 86 ILE A O 1
ATOM 671 N N . ALA A 1 87 ? 23.527 -6.563 -32.959 1.00 96.81 87 ALA A N 1
ATOM 672 C CA . ALA A 1 87 ? 23.088 -6.479 -34.349 1.00 96.81 87 ALA A CA 1
ATOM 673 C C . ALA A 1 87 ? 23.417 -5.118 -34.982 1.00 96.81 87 ALA A C 1
ATOM 675 O O . ALA A 1 87 ? 23.877 -5.065 -36.120 1.00 96.81 87 ALA A O 1
ATOM 676 N N . GLN A 1 88 ? 23.226 -4.021 -34.243 1.00 93.88 88 GLN A N 1
ATOM 677 C CA . GLN A 1 88 ? 23.570 -2.679 -34.719 1.00 93.88 88 GLN A CA 1
ATOM 678 C C . GLN A 1 88 ? 25.071 -2.535 -34.967 1.00 93.88 88 GLN A C 1
ATOM 680 O O . GLN A 1 88 ? 25.466 -2.073 -36.035 1.00 93.88 88 GLN A O 1
ATOM 685 N N . LEU A 1 89 ? 25.904 -2.978 -34.021 1.00 96.50 89 LEU A N 1
ATOM 686 C CA . LEU A 1 89 ? 27.356 -2.917 -34.172 1.00 96.50 89 LEU A CA 1
ATOM 687 C C . LEU A 1 89 ? 27.840 -3.776 -35.350 1.00 96.50 89 LEU A C 1
ATOM 689 O O . LEU A 1 89 ? 28.637 -3.318 -36.167 1.00 96.50 89 LEU A O 1
ATOM 693 N N . GLY A 1 90 ? 27.315 -4.998 -35.473 1.00 95.56 90 GLY A N 1
ATOM 694 C CA . GLY A 1 90 ? 27.638 -5.896 -36.580 1.00 95.56 90 GLY A CA 1
ATOM 695 C C . GLY A 1 90 ? 27.231 -5.326 -37.940 1.00 95.56 90 GLY A C 1
ATOM 696 O O . GLY A 1 90 ? 27.994 -5.423 -38.895 1.00 95.56 90 GLY A O 1
ATOM 697 N N . LEU A 1 91 ? 26.066 -4.678 -38.029 1.00 96.69 91 LEU A N 1
ATOM 698 C CA . LEU A 1 91 ? 25.584 -4.063 -39.267 1.00 96.69 91 LEU A CA 1
ATOM 699 C C . LEU A 1 91 ? 26.434 -2.861 -39.692 1.00 96.69 91 LEU A C 1
ATOM 701 O O . LEU A 1 91 ? 26.712 -2.709 -40.881 1.00 96.69 91 LEU A O 1
ATOM 705 N N . VAL A 1 92 ? 26.871 -2.026 -38.744 1.00 96.56 92 VAL A N 1
ATOM 706 C CA . VAL A 1 92 ? 27.815 -0.932 -39.030 1.00 96.56 92 VAL A CA 1
ATOM 707 C C . VAL A 1 92 ? 29.120 -1.503 -39.577 1.00 96.56 92 VAL A C 1
ATOM 709 O O . VAL A 1 92 ? 29.545 -1.110 -40.661 1.00 96.56 92 VAL A O 1
ATOM 712 N N . ARG A 1 93 ? 29.692 -2.506 -38.898 1.00 95.94 93 ARG A N 1
ATOM 713 C CA . ARG A 1 93 ? 30.937 -3.141 -39.342 1.00 95.94 93 ARG A CA 1
ATOM 714 C C . ARG A 1 93 ? 30.806 -3.805 -40.714 1.00 95.94 93 ARG A C 1
ATOM 716 O O . ARG A 1 93 ? 31.716 -3.712 -41.528 1.00 95.94 93 ARG A O 1
ATOM 723 N N . ALA A 1 94 ? 29.675 -4.451 -40.989 1.00 95.81 94 ALA A N 1
ATOM 724 C CA . ALA A 1 94 ? 29.420 -5.068 -42.286 1.00 95.81 94 ALA A CA 1
ATOM 725 C C . ALA A 1 94 ? 29.408 -4.024 -43.412 1.00 95.81 94 ALA A C 1
ATOM 727 O O . ALA A 1 94 ? 30.010 -4.251 -44.455 1.00 95.81 94 ALA A O 1
ATOM 728 N N . ARG A 1 95 ? 28.773 -2.864 -43.197 1.00 95.56 95 ARG A N 1
ATOM 729 C CA . ARG A 1 95 ? 28.735 -1.775 -44.189 1.00 95.56 95 ARG A CA 1
ATOM 730 C C . ARG A 1 95 ? 30.117 -1.202 -44.492 1.00 95.56 95 ARG A C 1
ATOM 732 O O . ARG A 1 95 ? 30.394 -0.912 -45.649 1.00 95.56 95 ARG A O 1
ATOM 739 N N . GLU A 1 96 ? 30.968 -1.055 -43.479 1.00 95.00 96 GLU A N 1
ATOM 740 C CA . GLU A 1 96 ? 32.363 -0.636 -43.671 1.00 95.00 96 GLU A CA 1
ATOM 741 C C . GLU A 1 96 ? 33.113 -1.621 -44.568 1.00 95.00 96 GLU A C 1
ATOM 743 O O . GLU A 1 96 ? 33.701 -1.210 -45.564 1.00 95.00 96 GLU A O 1
ATOM 748 N N . ILE A 1 97 ? 33.014 -2.920 -44.262 1.00 96.06 97 ILE A N 1
ATOM 749 C CA . ILE A 1 97 ? 33.659 -3.983 -45.044 1.00 96.06 97 ILE A CA 1
ATOM 750 C C . ILE A 1 97 ? 33.147 -3.977 -46.487 1.00 96.06 97 ILE A C 1
ATOM 752 O O . ILE A 1 97 ? 33.946 -4.046 -47.415 1.00 96.06 97 ILE A O 1
ATOM 756 N N . PHE A 1 98 ? 31.832 -3.856 -46.702 1.00 95.56 98 PHE A N 1
ATOM 757 C CA . PHE A 1 98 ? 31.284 -3.763 -48.057 1.00 95.56 98 PHE A CA 1
ATOM 758 C C . PHE A 1 98 ? 31.826 -2.546 -48.815 1.00 95.56 98 PHE A C 1
ATOM 760 O O . PHE A 1 98 ? 32.204 -2.686 -49.972 1.00 95.56 98 PHE A O 1
ATOM 767 N N . GLY A 1 99 ? 31.948 -1.386 -48.165 1.00 95.62 99 GLY A N 1
ATOM 768 C CA . GLY A 1 99 ? 32.532 -0.197 -48.789 1.00 95.62 99 GLY A CA 1
ATOM 769 C C . GLY A 1 99 ? 34.028 -0.332 -49.100 1.00 95.62 99 GLY A C 1
ATOM 770 O O . GLY A 1 99 ? 34.496 0.187 -50.111 1.00 95.62 99 GLY A O 1
ATOM 771 N N . GLU A 1 100 ? 34.795 -1.028 -48.257 1.00 93.88 100 GLU A N 1
ATOM 772 C CA . GLU A 1 100 ? 36.200 -1.363 -48.535 1.00 93.88 100 GLU A CA 1
ATOM 773 C C . GLU A 1 100 ? 36.322 -2.292 -49.748 1.00 93.88 100 GLU A C 1
ATOM 775 O O . GLU A 1 100 ? 37.134 -2.042 -50.639 1.00 93.88 100 GLU A O 1
ATOM 780 N N . VAL A 1 101 ? 35.477 -3.324 -49.805 1.00 95.81 101 VAL A N 1
ATOM 781 C CA . VAL A 1 101 ? 35.422 -4.284 -50.912 1.00 95.81 101 VAL A CA 1
ATOM 782 C C . VAL A 1 101 ? 35.039 -3.587 -52.217 1.00 95.81 101 VAL A C 1
ATOM 784 O O . VAL A 1 101 ? 35.752 -3.729 -53.203 1.00 95.81 101 VAL A O 1
ATOM 787 N N . GLU A 1 102 ? 33.970 -2.789 -52.233 1.00 92.12 102 GLU A N 1
ATOM 788 C CA . GLU A 1 102 ? 33.544 -2.053 -53.432 1.00 92.12 102 GLU A CA 1
ATOM 789 C C . GLU A 1 102 ? 34.663 -1.165 -53.983 1.00 92.12 102 GLU A C 1
ATOM 791 O O . GLU A 1 102 ? 34.943 -1.221 -55.177 1.00 92.12 102 GLU A O 1
ATOM 796 N N . ARG A 1 103 ? 35.367 -0.422 -53.118 1.00 93.12 103 ARG A N 1
ATOM 797 C CA . ARG A 1 103 ? 36.510 0.411 -53.530 1.00 93.12 103 ARG A CA 1
ATOM 798 C C . ARG A 1 103 ? 37.661 -0.403 -54.112 1.00 93.12 103 ARG A C 1
ATOM 800 O O . ARG A 1 103 ? 38.298 0.062 -55.050 1.00 93.12 103 ARG A O 1
ATOM 807 N N . ALA A 1 104 ? 37.932 -1.584 -53.560 1.00 91.12 104 ALA A N 1
ATOM 808 C CA . ALA A 1 104 ? 38.978 -2.474 -54.058 1.00 91.12 104 ALA A CA 1
ATOM 809 C C . ALA A 1 104 ? 38.648 -3.069 -55.438 1.00 91.12 104 ALA A C 1
ATOM 811 O O . ALA A 1 104 ? 39.566 -3.379 -56.189 1.00 91.12 104 ALA A O 1
ATOM 812 N N . PHE A 1 105 ? 37.362 -3.220 -55.774 1.00 87.94 105 PHE A N 1
ATOM 813 C CA . PHE A 1 105 ? 36.908 -3.727 -57.075 1.00 87.94 105 PHE A CA 1
ATOM 814 C C . PHE A 1 105 ? 36.577 -2.625 -58.100 1.00 87.94 105 PHE A C 1
ATOM 816 O O . PHE A 1 105 ? 36.418 -2.935 -59.278 1.00 87.94 105 PHE A O 1
ATOM 823 N N . SER A 1 106 ? 36.443 -1.362 -57.678 1.00 80.38 106 SER A N 1
ATOM 824 C CA . SER A 1 106 ? 36.121 -0.220 -58.550 1.00 80.38 106 SER A CA 1
ATOM 825 C C . SER A 1 106 ? 37.328 0.638 -58.964 1.00 80.38 106 SER A C 1
ATOM 827 O O . SER A 1 106 ? 37.129 1.654 -59.631 1.00 80.38 106 SER A O 1
ATOM 829 N N . GLY A 1 107 ? 38.538 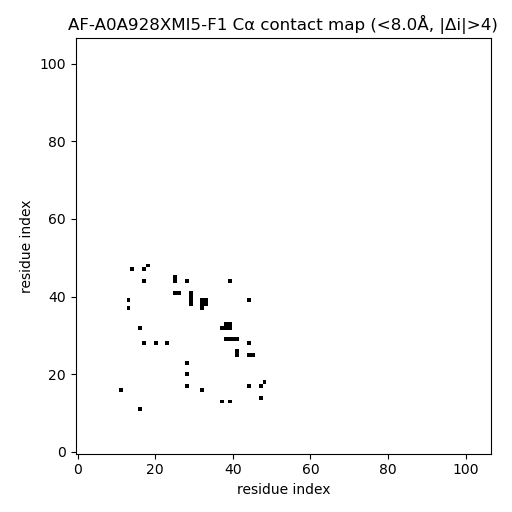0.296 -58.510 1.00 58.47 107 GLY A N 1
ATOM 830 C CA . GLY A 1 107 ? 39.810 0.901 -58.935 1.00 58.47 107 GLY A CA 1
ATOM 831 C C . GLY A 1 107 ? 40.535 0.023 -59.942 1.00 58.47 107 GLY A C 1
ATOM 832 O O . GLY A 1 107 ? 41.296 0.598 -60.749 1.00 58.47 107 GLY A O 1
#

Radius of gyration: 33.91 Å; Cα contacts (8 Å, |Δi|>4): 26; chains: 1; bounding box: 67×34×89 Å

pLDDT: mean 80.71, std 16.17, range [37.0, 96.81]

Solvent-accessible surface area (backbone atoms only — not comparable to full-atom values): 6499 Å² total; per-residue (Å²): 139,87,87,83,81,91,85,80,84,93,64,87,46,75,67,56,59,53,63,77,47,79,84,59,53,53,65,57,50,33,54,56,30,47,76,69,76,38,95,64,49,54,70,56,49,53,52,52,54,51,51,53,53,55,51,50,53,56,49,51,54,53,55,53,57,60,69,72,63,59,72,73,64,56,48,56,53,49,54,52,52,51,53,50,52,51,52,53,55,52,52,54,53,49,51,53,52,51,53,53,50,52,54,69,75,73,110

Sequence (107 aa):
MASKKARRKTRISKTEFVRTLPNASAQEIVAAAKKRGIKLSDRYVYVIRSKDKAGKAKRATKKAAARRTPRRAASIGLDAQLRQAIAQLGLVRAREIFGEVERAFSG

Secondary structure (DSSP, 8-state):
-------------HHHHHHH-SSS-HHHHHHHHHHTT----HHHHHHHHHHHHHHHHHHHHHHHHHHT--HHHHHHHHHHHHHHHHHHHHHHHHHHHHHHHHHHH--

Mean predicted aligned error: 16.33 Å

Foldseek 3Di:
DDDDDDDDDDDCDLLNLLVVCVPDQLVVSCVVCVVVVHHDDSVRSVVSNVVVVVVVVVVVVVVVVVVVDDPPVVVVVVVVVVVVVVVVVVVVVVVVVVVVVCVVVVD